Protein AF-A0A830CZA4-F1 (afdb_monomer_lite)

Secondary structure (DSSP, 8-state):
--TT--------SSSTT----SSPPTTT-----THHHHHHHHHHHHHTTGGG-SSTTSHHHHTTT--S-EEEEEETT-HHHIIIIIIHHHHHHTTTTTTT--HHHHHHHHHHHHHHHHHHHHHHHHTSPP-TTEEEEEE----S--TT-TTTTSPPSSS-S--TTS---------

Organism: NCBI:txid374723

InterPro domains:
  IPR004963 Pectinacetylesterase/NOTUM [PF03283] (1-55)
  IPR004963 Pectinacetylesterase/NOTUM [PTHR21562] (1-57)

Structure (mmCIF, N/CA/C/O backbone):
data_AF-A0A830CZA4-F1
#
_entry.id   AF-A0A830CZA4-F1
#
loop_
_atom_site.group_PDB
_atom_site.id
_atom_site.type_symbol
_atom_site.label_atom_id
_atom_site.label_alt_id
_atom_site.label_comp_id
_atom_site.label_asym_id
_atom_site.label_entity_id
_atom_site.label_seq_id
_atom_site.pdbx_PDB_ins_code
_atom_site.Cartn_x
_atom_site.Cartn_y
_atom_site.Cartn_z
_atom_site.occupancy
_atom_site.B_iso_or_equiv
_atom_site.auth_seq_id
_atom_site.auth_comp_id
_atom_site.auth_asym_id
_atom_site.auth_atom_id
_atom_site.pdbx_PDB_model_num
ATOM 1 N N . ASP A 1 1 ? 2.773 -7.489 20.236 1.00 49.81 1 ASP A N 1
ATOM 2 C CA . ASP A 1 1 ? 3.387 -8.732 20.724 1.00 49.81 1 ASP A CA 1
ATOM 3 C C . ASP A 1 1 ? 2.831 -9.881 19.888 1.00 49.81 1 ASP A C 1
ATOM 5 O O . ASP A 1 1 ? 1.669 -10.219 20.043 1.00 49.81 1 ASP A O 1
ATOM 9 N N . LEU A 1 2 ? 3.585 -10.360 18.889 1.00 61.25 2 LEU A N 1
ATOM 10 C CA . LEU A 1 2 ? 3.130 -11.344 17.878 1.00 61.25 2 LEU A CA 1
ATOM 11 C C . LEU A 1 2 ? 4.055 -12.580 17.820 1.00 61.25 2 LEU A C 1
ATOM 13 O O . LEU A 1 2 ? 4.083 -13.329 16.852 1.00 61.25 2 LEU A O 1
ATOM 17 N N . TYR A 1 3 ? 4.893 -12.762 18.842 1.00 54.03 3 TYR A N 1
ATOM 18 C CA . TYR A 1 3 ? 6.057 -13.655 18.808 1.00 54.03 3 TYR A CA 1
ATOM 19 C C . TYR A 1 3 ? 5.715 -15.150 18.696 1.00 54.03 3 TYR A C 1
ATOM 21 O O . TYR A 1 3 ? 6.547 -15.908 18.191 1.00 54.03 3 TYR A O 1
ATOM 29 N N . ASN A 1 4 ? 4.508 -15.549 19.114 1.00 55.72 4 ASN A N 1
ATOM 30 C CA . ASN A 1 4 ? 4.062 -16.946 19.187 1.00 55.72 4 ASN A CA 1
ATOM 31 C C . ASN A 1 4 ? 3.231 -17.431 17.992 1.00 55.72 4 ASN A C 1
ATOM 33 O O . ASN A 1 4 ? 2.924 -18.618 17.927 1.00 55.72 4 ASN A O 1
ATOM 37 N N . TRP A 1 5 ? 2.867 -16.563 17.049 1.00 53.50 5 TRP A N 1
ATOM 38 C CA . TRP A 1 5 ? 2.098 -16.961 15.871 1.00 53.50 5 TRP A CA 1
ATOM 39 C C . TRP A 1 5 ? 2.842 -16.570 14.599 1.00 53.50 5 TRP A C 1
ATOM 41 O O . TRP A 1 5 ? 3.293 -15.439 14.442 1.00 53.50 5 TRP A O 1
ATOM 51 N N . ARG A 1 6 ? 3.029 -17.535 13.694 1.00 62.81 6 ARG A N 1
ATOM 52 C CA . ARG A 1 6 ? 3.653 -17.315 12.386 1.00 62.81 6 ARG A CA 1
ATOM 53 C C . ARG A 1 6 ? 2.975 -18.208 11.365 1.00 62.81 6 ARG A C 1
ATOM 55 O O . ARG A 1 6 ? 3.116 -19.425 11.420 1.00 62.81 6 ARG A O 1
ATOM 62 N N . VAL A 1 7 ? 2.263 -17.587 10.439 1.00 60.25 7 VAL A N 1
ATOM 63 C CA . VAL A 1 7 ? 1.725 -18.238 9.247 1.00 60.25 7 VAL A CA 1
ATOM 64 C C . VAL A 1 7 ? 2.271 -17.462 8.059 1.00 60.25 7 VAL A C 1
ATOM 66 O O . VAL A 1 7 ? 2.206 -16.235 8.045 1.00 60.25 7 VAL A O 1
ATOM 69 N N . PHE A 1 8 ? 2.851 -18.171 7.094 1.00 66.94 8 PHE A N 1
ATOM 70 C CA . PHE A 1 8 ? 3.344 -17.584 5.854 1.00 66.94 8 PHE A CA 1
ATOM 71 C C . PHE A 1 8 ? 2.547 -18.180 4.705 1.00 66.94 8 PHE A C 1
ATOM 73 O O . PHE A 1 8 ? 2.599 -19.388 4.478 1.00 66.94 8 PHE A O 1
ATOM 80 N N . VAL A 1 9 ? 1.816 -17.329 3.994 1.00 68.00 9 VAL A N 1
ATOM 81 C CA . VAL A 1 9 ? 1.195 -17.686 2.721 1.00 68.00 9 VAL A CA 1
ATOM 82 C C . VAL A 1 9 ? 2.139 -17.200 1.633 1.00 68.00 9 VAL A C 1
ATOM 84 O O . VAL A 1 9 ? 2.450 -16.012 1.559 1.00 68.00 9 VAL A O 1
ATOM 87 N N . LEU A 1 10 ? 2.666 -18.132 0.844 1.00 70.69 10 LEU A N 1
ATOM 88 C CA . LEU A 1 10 ? 3.542 -17.797 -0.269 1.00 70.69 10 LEU A CA 1
ATOM 89 C C . LEU A 1 10 ? 2.699 -17.245 -1.420 1.00 70.69 10 LEU A C 1
ATOM 91 O O . LEU A 1 10 ? 1.677 -17.823 -1.786 1.00 70.69 10 LEU A O 1
ATOM 95 N N . TYR A 1 11 ? 3.145 -16.131 -1.988 1.00 74.12 11 TYR A N 1
ATOM 96 C CA . TYR A 1 11 ? 2.580 -15.574 -3.209 1.00 74.12 11 TYR A CA 1
ATOM 97 C C . TYR A 1 11 ? 3.142 -16.342 -4.412 1.00 74.12 11 TYR A C 1
ATOM 99 O O . TYR A 1 11 ? 4.352 -16.318 -4.649 1.00 74.12 11 TYR A O 1
ATOM 107 N N . CYS A 1 12 ? 2.280 -17.066 -5.130 1.00 70.31 12 CYS A N 1
ATOM 108 C CA . CYS A 1 12 ? 2.695 -18.027 -6.161 1.00 70.31 12 CYS A CA 1
ATOM 109 C C . CYS A 1 12 ? 1.885 -17.955 -7.462 1.00 70.31 12 CYS A C 1
ATOM 111 O O . CYS A 1 12 ? 2.150 -18.743 -8.362 1.00 70.31 12 CYS A O 1
ATOM 113 N N . ASP A 1 13 ? 0.917 -17.049 -7.581 1.00 74.62 13 ASP A N 1
ATOM 114 C CA . ASP A 1 13 ? 0.039 -16.987 -8.751 1.00 74.62 13 ASP A CA 1
ATOM 115 C C . ASP A 1 13 ? 0.499 -15.977 -9.806 1.00 74.62 13 ASP A C 1
ATOM 117 O O . ASP A 1 13 ? -0.052 -15.975 -10.891 1.00 74.62 13 ASP A O 1
ATOM 121 N N . GLY A 1 14 ? 1.475 -15.104 -9.517 1.00 74.56 14 GLY A N 1
ATOM 122 C CA . GLY A 1 14 ? 2.034 -14.164 -10.502 1.00 74.56 14 GLY A CA 1
ATOM 123 C C . GLY A 1 14 ? 1.049 -13.115 -11.046 1.00 74.56 14 GLY A C 1
ATOM 124 O O . GLY A 1 14 ? 1.412 -12.362 -11.947 1.00 74.56 14 GLY A O 1
ATOM 125 N N . SER A 1 15 ? -0.167 -13.051 -10.500 1.00 77.19 15 SER A N 1
ATOM 126 C CA . SER A 1 15 ? -1.278 -12.203 -10.945 1.00 77.19 15 SER A CA 1
ATOM 127 C C . SER A 1 15 ? -1.916 -11.408 -9.802 1.00 77.19 15 SER A C 1
ATOM 129 O O . SER A 1 15 ? -3.078 -11.029 -9.871 1.00 77.19 15 SER A O 1
ATOM 131 N N . SER A 1 16 ? -1.169 -11.154 -8.732 1.00 74.56 16 SER A N 1
ATOM 132 C CA . SER A 1 16 ? -1.599 -10.427 -7.531 1.00 74.56 16 SER A CA 1
ATOM 133 C C . SER A 1 16 ? -2.854 -11.014 -6.879 1.00 74.56 16 SER A C 1
ATOM 135 O O . SER A 1 16 ? -3.666 -10.277 -6.333 1.00 74.56 16 SER A O 1
ATOM 137 N N . PHE A 1 17 ? -2.993 -12.338 -6.930 1.00 74.50 17 PHE A N 1
ATOM 138 C CA . PHE A 1 17 ? -4.166 -13.116 -6.548 1.00 74.50 17 PHE A CA 1
ATOM 139 C C . PHE A 1 17 ? -5.388 -12.974 -7.468 1.00 74.50 17 PHE A C 1
ATOM 141 O O . PHE A 1 17 ? -6.465 -13.372 -7.064 1.00 74.50 17 PHE A O 1
ATOM 148 N N . TRP A 1 18 ? -5.266 -12.475 -8.701 1.00 75.25 18 TRP A N 1
ATOM 149 C CA . TRP A 1 18 ? -6.426 -12.256 -9.589 1.00 75.25 18 TRP A CA 1
ATOM 150 C C . TRP A 1 18 ? -6.585 -13.262 -10.730 1.00 75.25 18 TRP A C 1
ATOM 152 O O . TRP A 1 18 ? -7.638 -13.311 -11.358 1.00 75.25 18 TRP A O 1
ATOM 162 N N . GLY A 1 19 ? -5.559 -14.047 -11.049 1.00 80.25 19 GLY A N 1
ATOM 163 C CA . GLY A 1 19 ? -5.627 -15.008 -12.147 1.00 80.25 19 GLY A CA 1
ATOM 164 C C . GLY A 1 19 ? -6.492 -16.215 -11.796 1.00 80.25 19 GLY A C 1
ATOM 165 O O . GLY A 1 19 ? -6.285 -16.807 -10.734 1.00 80.25 19 GLY A O 1
ATOM 166 N N . ASP A 1 20 ? -7.401 -16.589 -12.706 1.00 86.56 20 ASP A N 1
ATOM 167 C CA . ASP A 1 20 ? -8.133 -17.867 -12.701 1.00 86.56 20 ASP A CA 1
ATOM 168 C C . ASP A 1 20 ? -7.993 -18.593 -14.044 1.00 86.56 20 ASP A C 1
ATOM 170 O O . ASP A 1 20 ? -8.873 -18.562 -14.904 1.00 86.56 20 ASP A O 1
ATOM 174 N N . VAL A 1 21 ? -6.842 -19.213 -14.263 1.00 86.25 21 VAL A N 1
ATOM 175 C CA . VAL A 1 21 ? -6.561 -19.961 -15.487 1.00 86.25 21 VAL A CA 1
ATOM 176 C C . VAL A 1 21 ? -6.276 -21.409 -15.120 1.00 86.25 21 VAL A C 1
ATOM 178 O O . VAL A 1 21 ? -5.358 -21.714 -14.347 1.00 86.25 21 VAL A O 1
ATOM 181 N N . GLU A 1 22 ? -7.083 -22.325 -15.660 1.00 88.56 22 GLU A N 1
ATOM 182 C CA . GLU A 1 22 ? -6.844 -23.751 -15.452 1.00 88.56 22 GLU A CA 1
ATOM 183 C C . GLU A 1 22 ? -5.665 -24.253 -16.279 1.00 88.56 22 GLU A C 1
ATOM 185 O O . GLU A 1 22 ? -4.875 -25.069 -15.802 1.00 88.56 22 GLU A O 1
ATOM 190 N N . GLU A 1 23 ? -5.483 -23.751 -17.492 1.00 90.19 23 GLU A N 1
ATOM 191 C CA . GLU A 1 23 ? -4.318 -24.075 -18.297 1.00 90.19 23 GLU A CA 1
ATOM 192 C C . GLU A 1 23 ? -3.026 -23.515 -17.683 1.00 90.19 23 GLU A C 1
ATOM 194 O O . GLU A 1 23 ? -2.989 -22.447 -17.072 1.00 90.19 23 GLU A O 1
ATOM 199 N N . VAL A 1 24 ? -1.933 -24.258 -17.853 1.00 89.69 24 VAL A N 1
ATOM 200 C CA . VAL A 1 24 ? -0.593 -23.774 -17.508 1.00 89.69 24 VAL A CA 1
ATOM 201 C C . VAL A 1 24 ? -0.111 -22.887 -18.644 1.00 89.69 24 VAL A C 1
ATOM 203 O O . VAL A 1 24 ? -0.216 -23.287 -19.805 1.00 89.69 24 VAL A O 1
ATOM 206 N N . ASP A 1 25 ? 0.434 -21.712 -18.326 1.00 85.81 25 ASP A N 1
ATOM 207 C CA . ASP A 1 25 ? 1.031 -20.850 -19.344 1.00 85.81 25 ASP A CA 1
ATOM 208 C C . ASP A 1 25 ? 2.176 -21.612 -20.037 1.00 85.81 25 ASP A C 1
ATOM 210 O O . ASP A 1 25 ? 3.168 -21.954 -19.389 1.00 85.81 25 ASP A O 1
ATOM 214 N N . PRO A 1 26 ? 2.077 -21.894 -21.346 1.00 91.69 26 PRO A N 1
ATOM 215 C CA . PRO A 1 26 ? 3.057 -22.716 -22.046 1.00 91.69 26 PRO A CA 1
ATOM 216 C C . PRO A 1 26 ? 4.411 -22.014 -22.240 1.00 91.69 26 PRO A C 1
ATOM 218 O O . PRO A 1 26 ? 5.391 -22.682 -22.568 1.00 91.69 26 PRO A O 1
ATOM 221 N N . GLN A 1 27 ? 4.487 -20.689 -22.072 1.00 90.12 27 GLN A N 1
ATOM 222 C CA . GLN A 1 27 ? 5.722 -19.910 -22.197 1.00 90.12 27 GLN A CA 1
ATOM 223 C C . GLN A 1 27 ? 6.478 -19.825 -20.873 1.00 90.12 27 GLN A C 1
ATOM 225 O O . GLN A 1 27 ? 7.699 -19.970 -20.847 1.00 90.12 27 GLN A O 1
ATOM 230 N N . THR A 1 28 ? 5.760 -19.571 -19.779 1.00 86.12 28 THR A N 1
ATOM 231 C CA . THR A 1 28 ? 6.363 -19.352 -18.455 1.00 86.12 28 THR A CA 1
ATOM 232 C C . THR A 1 28 ? 6.303 -20.587 -17.556 1.00 86.12 28 THR A C 1
ATOM 234 O O . THR A 1 28 ? 7.032 -20.661 -16.567 1.00 86.12 28 THR A O 1
ATOM 237 N N . ASN A 1 29 ? 5.474 -21.574 -17.912 1.00 86.88 29 ASN A N 1
ATOM 238 C CA . ASN A 1 29 ? 5.128 -22.743 -17.105 1.00 86.88 29 ASN A CA 1
ATOM 239 C C . ASN A 1 29 ? 4.557 -22.371 -15.720 1.00 86.88 29 ASN A C 1
ATOM 241 O O . ASN A 1 29 ? 4.768 -23.087 -14.739 1.00 86.88 29 ASN A O 1
ATOM 245 N N . LEU A 1 30 ? 3.873 -21.223 -15.630 1.00 84.12 30 LEU A N 1
ATOM 246 C CA . LEU A 1 30 ? 3.265 -20.713 -14.402 1.00 84.12 30 LEU A CA 1
ATOM 247 C C . LEU A 1 30 ? 1.768 -21.029 -14.329 1.00 84.12 30 LEU A C 1
ATOM 249 O O . LEU A 1 30 ? 1.070 -21.125 -15.341 1.00 84.12 30 LEU A O 1
ATOM 253 N N . HIS A 1 31 ? 1.286 -21.167 -13.092 1.00 86.50 31 HIS A N 1
ATOM 254 C CA . HIS A 1 31 ? -0.128 -21.316 -12.770 1.00 86.50 31 HIS A CA 1
ATOM 255 C C . HIS A 1 31 ? -0.672 -19.993 -12.229 1.00 86.50 31 HIS A C 1
ATOM 257 O O . HIS A 1 31 ? -0.243 -19.534 -11.172 1.00 86.50 31 HIS A O 1
ATOM 263 N N . TYR A 1 32 ? -1.666 -19.430 -12.907 1.00 85.94 32 TYR A N 1
ATOM 264 C CA . TYR A 1 32 ? -2.333 -18.193 -12.506 1.00 85.94 32 TYR A CA 1
ATOM 265 C C . TYR A 1 32 ? -3.697 -18.539 -11.908 1.00 85.94 32 TYR A C 1
ATOM 267 O O . TYR A 1 32 ? -4.703 -18.489 -12.604 1.00 85.94 32 TYR A O 1
ATOM 275 N N . ARG A 1 33 ? -3.722 -18.996 -10.649 1.00 86.44 33 ARG A N 1
ATOM 276 C CA . ARG A 1 33 ? -4.944 -19.490 -9.963 1.00 86.44 33 ARG A CA 1
ATOM 277 C C . ARG A 1 33 ? -5.191 -18.832 -8.608 1.00 86.44 33 ARG A C 1
ATOM 279 O O . ARG A 1 33 ? -5.857 -19.396 -7.739 1.00 86.44 33 ARG A O 1
ATOM 286 N N . GLY A 1 34 ? -4.573 -17.675 -8.392 1.00 82.25 34 GLY A N 1
ATOM 287 C CA . GLY A 1 34 ? -4.669 -16.940 -7.138 1.00 82.25 34 GLY A CA 1
ATOM 288 C C . GLY A 1 34 ? -6.072 -16.402 -6.865 1.00 82.25 34 GLY A C 1
ATOM 289 O O . GLY A 1 34 ? -6.407 -16.228 -5.693 1.00 82.25 34 GLY A O 1
ATOM 290 N N . SER A 1 35 ? -6.899 -16.236 -7.910 1.00 82.00 35 SER A N 1
ATOM 291 C CA . SER A 1 35 ? -8.278 -15.743 -7.803 1.00 82.00 35 SER A CA 1
ATOM 292 C C . SER A 1 35 ? -9.097 -16.537 -6.805 1.00 82.00 35 SER A C 1
ATOM 294 O O . SER A 1 35 ? -9.856 -15.961 -6.063 1.00 82.00 35 SER A O 1
ATOM 296 N N . ARG A 1 36 ? -8.893 -17.848 -6.684 1.00 83.69 36 ARG A N 1
ATOM 297 C CA . ARG A 1 36 ? -9.690 -18.699 -5.786 1.00 83.69 36 ARG A CA 1
ATOM 298 C C . ARG A 1 36 ? -9.461 -18.358 -4.320 1.00 83.69 36 ARG A C 1
ATOM 300 O O . ARG A 1 36 ? -10.354 -18.504 -3.492 1.00 83.69 36 ARG A O 1
ATOM 307 N N . VAL A 1 37 ? -8.241 -17.927 -3.998 1.00 75.00 37 VAL A N 1
ATOM 308 C CA . VAL A 1 37 ? -7.897 -17.408 -2.672 1.00 75.00 37 VAL A CA 1
ATOM 309 C C . VAL A 1 37 ? -8.481 -16.008 -2.510 1.00 75.00 37 VAL A C 1
ATOM 311 O O . VAL A 1 37 ? -9.019 -15.695 -1.453 1.00 75.00 37 VAL A O 1
ATOM 314 N N . PHE A 1 38 ? -8.411 -15.187 -3.555 1.00 74.25 38 PHE A N 1
ATOM 315 C CA . PHE A 1 38 ? -8.977 -13.845 -3.562 1.00 74.25 38 PHE A CA 1
ATOM 316 C C . PHE A 1 38 ? -1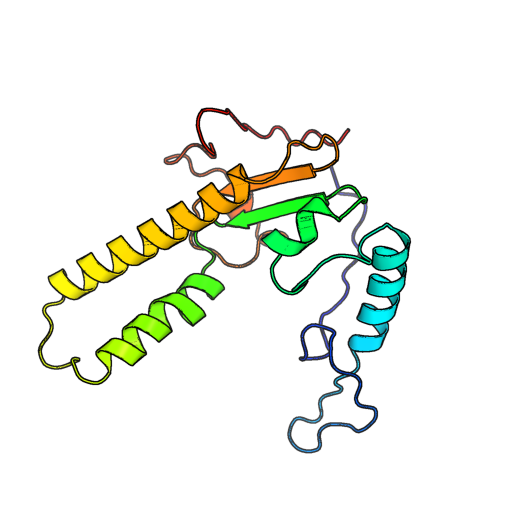0.504 -13.835 -3.443 1.00 74.25 38 PHE A C 1
ATOM 318 O O . PHE A 1 38 ? -11.013 -13.095 -2.619 1.00 74.25 38 PHE A O 1
ATOM 325 N N . ASP A 1 39 ? -11.227 -14.688 -4.161 1.00 76.62 39 ASP A N 1
ATOM 326 C CA . ASP A 1 39 ? -12.680 -14.844 -4.126 1.00 76.62 39 ASP A CA 1
ATOM 327 C C . ASP A 1 39 ? -13.133 -15.248 -2.726 1.00 76.62 39 ASP A C 1
ATOM 329 O O . ASP A 1 39 ? -14.030 -14.629 -2.169 1.00 76.62 39 ASP A O 1
ATOM 333 N N . ALA A 1 40 ? -12.440 -16.201 -2.092 1.00 78.56 40 ALA A N 1
ATOM 334 C CA . ALA A 1 40 ? -12.722 -16.570 -0.707 1.00 78.56 40 ALA A CA 1
ATOM 335 C C . ALA A 1 40 ? -12.525 -15.391 0.269 1.00 78.56 40 ALA A C 1
ATOM 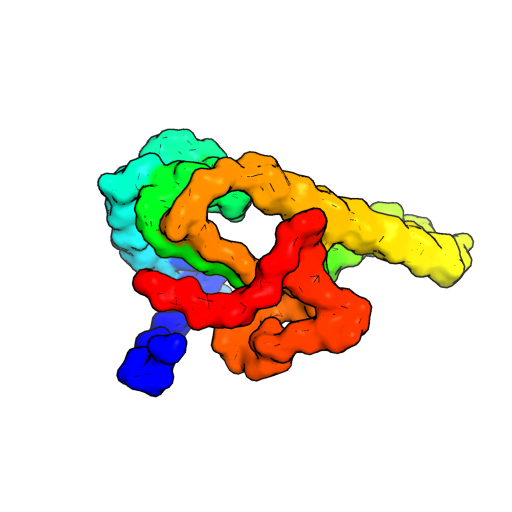337 O O . ALA A 1 40 ? -13.298 -15.233 1.214 1.00 78.56 40 ALA A O 1
ATOM 338 N N . ILE A 1 41 ? -11.508 -14.551 0.041 1.00 72.69 41 ILE A N 1
ATOM 339 C CA . ILE A 1 41 ? -11.270 -13.331 0.826 1.00 72.69 41 ILE A CA 1
ATOM 340 C C . ILE A 1 41 ? -12.341 -12.274 0.518 1.00 72.69 41 ILE A C 1
ATOM 342 O O . ILE A 1 41 ? -12.867 -11.647 1.435 1.00 72.69 41 ILE A O 1
ATOM 346 N N . MET A 1 42 ? -12.692 -12.073 -0.750 1.00 71.31 42 MET A N 1
ATOM 347 C CA . MET A 1 42 ? -13.665 -11.076 -1.186 1.00 71.31 42 MET A CA 1
ATOM 348 C C . MET A 1 42 ? -15.076 -11.424 -0.739 1.00 71.31 42 MET A C 1
ATOM 350 O O . MET A 1 42 ? -15.779 -10.529 -0.289 1.00 71.31 42 MET A O 1
ATOM 354 N N . ASP A 1 43 ? -15.473 -12.692 -0.772 1.00 80.56 43 ASP A N 1
ATOM 355 C CA . ASP A 1 43 ? -16.743 -13.156 -0.212 1.00 80.56 43 ASP A CA 1
ATOM 356 C C . ASP A 1 43 ? -16.853 -12.780 1.273 1.00 80.56 43 ASP A C 1
ATOM 358 O O . ASP A 1 43 ? -17.887 -12.278 1.724 1.00 80.56 43 ASP A O 1
ATOM 362 N N . GLU A 1 44 ? -15.767 -12.943 2.036 1.00 77.38 44 GLU A N 1
ATOM 363 C CA . GLU A 1 44 ? -15.718 -12.521 3.435 1.00 77.38 44 GLU A CA 1
ATOM 364 C C . GLU A 1 44 ? -15.793 -10.990 3.580 1.00 77.38 44 GLU A C 1
ATOM 366 O O . GLU A 1 44 ? -16.537 -10.482 4.422 1.00 77.38 44 GLU A O 1
ATOM 371 N N . LEU A 1 45 ? -15.058 -10.240 2.759 1.00 64.69 45 LEU A N 1
ATOM 372 C CA . LEU A 1 45 ? -15.024 -8.776 2.799 1.00 64.69 45 LEU A CA 1
ATOM 373 C C . LEU A 1 45 ? -16.360 -8.136 2.380 1.00 64.69 45 LEU A C 1
ATOM 375 O O . LEU A 1 45 ? -16.835 -7.203 3.033 1.00 64.69 45 LEU A O 1
ATOM 379 N N . LEU A 1 46 ? -17.011 -8.667 1.344 1.00 71.19 46 LEU A N 1
ATOM 380 C CA . LEU A 1 46 ? -18.339 -8.254 0.889 1.00 71.19 46 LEU A CA 1
ATOM 381 C C . LEU A 1 46 ? -19.392 -8.536 1.967 1.00 71.19 46 LEU A C 1
ATOM 383 O O . LEU A 1 46 ? -20.204 -7.661 2.275 1.00 71.19 46 LEU A O 1
ATOM 387 N N . ALA A 1 47 ? -19.337 -9.709 2.610 1.00 75.75 47 ALA A N 1
ATOM 388 C CA . ALA A 1 47 ? -20.207 -10.044 3.739 1.00 75.75 47 ALA A CA 1
ATOM 389 C C . ALA A 1 47 ? -19.982 -9.134 4.961 1.00 75.75 47 ALA A C 1
ATOM 391 O O . ALA A 1 47 ? -20.891 -8.940 5.770 1.00 75.75 47 ALA A O 1
ATOM 392 N N . LYS A 1 48 ? -18.786 -8.548 5.085 1.00 69.94 48 LYS A N 1
ATOM 393 C CA . LYS A 1 48 ? -18.416 -7.566 6.112 1.00 69.94 48 LYS A CA 1
ATOM 394 C C . LYS A 1 48 ? -18.549 -6.116 5.632 1.00 69.94 48 LYS A C 1
ATOM 396 O O . LYS A 1 48 ? -17.918 -5.233 6.199 1.00 69.94 48 LYS A O 1
ATOM 401 N N . GLY A 1 49 ? -19.382 -5.853 4.624 1.00 65.81 49 GLY A N 1
ATOM 402 C CA . GLY A 1 49 ? -19.851 -4.503 4.300 1.00 65.81 49 GLY A CA 1
ATOM 403 C C . GLY A 1 49 ? -19.136 -3.783 3.158 1.00 65.81 49 GLY A C 1
ATOM 404 O O . GLY A 1 49 ? -19.480 -2.637 2.891 1.00 65.81 49 GLY A O 1
ATOM 405 N N . MET A 1 50 ? -18.215 -4.434 2.442 1.00 65.62 50 MET A N 1
ATOM 406 C CA . MET A 1 50 ? -17.502 -3.823 1.307 1.00 65.62 50 MET A CA 1
ATOM 407 C C . MET A 1 50 ? -18.267 -3.869 -0.030 1.00 65.62 50 MET A C 1
ATOM 409 O O . MET A 1 50 ? -17.679 -3.671 -1.090 1.00 65.62 50 MET A O 1
ATOM 413 N N . SER A 1 51 ? -19.575 -4.139 -0.022 1.00 71.38 51 SER A N 1
ATOM 414 C CA . SER A 1 51 ? -20.370 -4.324 -1.247 1.00 71.38 51 SER A CA 1
ATOM 415 C C . SER A 1 51 ? -20.626 -3.053 -2.066 1.00 71.38 51 SER A C 1
ATOM 417 O O . SER A 1 51 ? -21.063 -3.170 -3.207 1.00 71.38 51 SER A O 1
ATOM 419 N N . ASN A 1 52 ? -20.344 -1.866 -1.517 1.00 65.62 52 ASN A N 1
ATOM 420 C CA . ASN A 1 52 ? -20.570 -0.570 -2.174 1.00 65.62 52 ASN A CA 1
ATOM 421 C C . ASN A 1 52 ? -19.273 0.182 -2.535 1.00 65.62 52 ASN A C 1
ATOM 423 O O . ASN A 1 52 ? -19.346 1.348 -2.913 1.00 65.62 52 ASN A O 1
ATOM 427 N N . ALA A 1 53 ? -18.100 -0.442 -2.389 1.00 60.00 53 ALA A N 1
ATOM 428 C CA . ALA A 1 53 ? -16.827 0.217 -2.671 1.00 60.00 53 ALA A CA 1
ATOM 429 C C . ALA A 1 53 ? -16.590 0.339 -4.192 1.00 60.00 53 ALA A C 1
ATOM 431 O O . ALA A 1 53 ? -16.577 -0.662 -4.910 1.00 60.00 53 ALA A O 1
ATOM 432 N N . ASP A 1 54 ? -16.359 1.560 -4.682 1.00 56.03 54 ASP A N 1
ATOM 433 C CA . ASP A 1 54 ? -16.000 1.838 -6.078 1.00 56.03 54 ASP A CA 1
ATOM 434 C C . ASP A 1 54 ? -14.467 1.886 -6.242 1.00 56.03 54 ASP A C 1
ATOM 436 O O . ASP A 1 54 ? -13.764 2.502 -5.447 1.00 56.03 54 ASP A O 1
ATOM 440 N N . ASN A 1 55 ? -13.909 1.277 -7.298 1.00 61.94 55 ASN A N 1
ATOM 441 C CA . ASN A 1 55 ? -12.456 1.241 -7.562 1.00 61.94 55 ASN A CA 1
ATOM 442 C C . ASN A 1 55 ? -11.604 0.705 -6.384 1.00 61.94 55 ASN A C 1
ATOM 444 O O . ASN A 1 55 ? -10.620 1.332 -5.973 1.00 61.94 55 ASN A O 1
ATOM 448 N N . CYS A 1 56 ? -11.926 -0.504 -5.909 1.00 64.81 56 CYS A N 1
ATOM 449 C CA . CYS A 1 56 ? -11.270 -1.217 -4.797 1.00 64.81 56 CYS A CA 1
ATOM 450 C C . CYS A 1 56 ? -9.765 -1.502 -4.964 1.00 64.81 56 CYS A C 1
ATOM 452 O O . CYS A 1 56 ? -9.142 -2.049 -4.059 1.00 64.81 56 CYS A O 1
ATOM 454 N N . LEU A 1 57 ? -9.166 -1.177 -6.112 1.00 67.00 57 LEU A N 1
ATOM 455 C CA . LEU A 1 57 ? -7.723 -1.328 -6.318 1.00 67.00 57 LEU A CA 1
ATOM 456 C C . LEU A 1 57 ? -6.915 -0.227 -5.625 1.00 67.00 57 LEU A C 1
ATOM 458 O O . LEU A 1 57 ? -5.724 -0.414 -5.379 1.00 67.00 57 LEU A O 1
ATOM 462 N N . PHE A 1 58 ? -7.550 0.899 -5.292 1.00 76.94 58 PHE A N 1
ATOM 463 C CA . PHE A 1 58 ? -6.903 1.973 -4.553 1.00 76.94 58 PHE A CA 1
ATOM 464 C C . PHE A 1 58 ? -7.408 2.002 -3.105 1.00 76.94 58 PHE A C 1
ATOM 466 O O . PHE A 1 58 ? -8.606 2.199 -2.879 1.00 76.94 58 PHE A O 1
ATOM 473 N N . PRO A 1 59 ? -6.518 1.830 -2.108 1.00 78.75 59 PRO A N 1
ATOM 474 C CA . PRO A 1 59 ? -6.912 1.761 -0.704 1.00 78.75 59 PRO A CA 1
ATOM 475 C C . PRO A 1 59 ? -7.738 2.955 -0.217 1.00 78.75 59 PRO A C 1
ATOM 477 O O . PRO A 1 59 ? -8.628 2.776 0.608 1.00 78.75 59 PRO A O 1
ATOM 480 N N . ASN A 1 60 ? -7.499 4.159 -0.742 1.00 79.31 60 ASN A N 1
ATOM 481 C CA . ASN A 1 60 ? -8.242 5.361 -0.358 1.00 79.31 60 ASN A CA 1
ATOM 482 C C . ASN A 1 60 ? -9.742 5.287 -0.700 1.00 79.31 60 ASN A C 1
ATOM 484 O O . ASN A 1 60 ? -10.530 5.945 -0.032 1.00 79.31 60 ASN A O 1
ATOM 488 N N . ASN A 1 61 ? -10.142 4.474 -1.684 1.00 80.75 61 ASN A N 1
ATOM 489 C CA . ASN A 1 61 ? -11.550 4.323 -2.057 1.00 80.75 61 ASN A CA 1
ATOM 490 C C . ASN A 1 61 ? -12.280 3.249 -1.240 1.00 80.75 61 ASN A C 1
ATOM 492 O O . ASN A 1 61 ? -13.498 3.281 -1.163 1.00 80.75 61 ASN A O 1
ATOM 496 N N . LEU A 1 62 ? -11.553 2.294 -0.648 1.00 79.50 62 LEU A N 1
ATOM 497 C CA . LEU A 1 62 ? -12.154 1.151 0.053 1.00 79.50 62 LEU A CA 1
ATOM 498 C C . LEU A 1 62 ? -12.037 1.250 1.574 1.00 79.50 62 LEU A C 1
ATOM 500 O O . LEU A 1 62 ? -12.830 0.664 2.303 1.00 79.50 62 LEU A O 1
ATOM 504 N N . VAL A 1 63 ? -11.023 1.952 2.085 1.00 82.44 63 VAL A N 1
ATOM 505 C CA . VAL A 1 63 ? -10.641 1.874 3.502 1.00 82.44 63 VAL A CA 1
ATOM 506 C C . VAL A 1 63 ? -11.720 2.380 4.460 1.00 82.44 63 VAL A C 1
ATOM 508 O O . VAL A 1 63 ? -11.757 1.954 5.618 1.00 82.44 63 VAL A O 1
ATOM 511 N N . ASN A 1 64 ? -12.607 3.260 3.991 1.00 82.19 64 ASN A N 1
ATOM 512 C CA . ASN A 1 64 ? -13.750 3.740 4.764 1.00 82.19 64 ASN A CA 1
ATOM 513 C C . ASN A 1 64 ? -14.863 2.694 4.904 1.00 82.19 64 ASN A C 1
ATOM 515 O O . ASN A 1 64 ? -15.523 2.673 5.940 1.00 82.19 64 ASN A O 1
ATOM 519 N N . ASP A 1 65 ? -14.987 1.778 3.944 1.00 81.50 65 ASP A N 1
ATOM 520 C CA . ASP A 1 65 ? -16.024 0.740 3.919 1.00 81.50 65 ASP A CA 1
ATOM 521 C C . ASP A 1 65 ? -15.587 -0.568 4.600 1.00 81.50 65 ASP A C 1
ATOM 523 O O . ASP A 1 65 ? -16.403 -1.455 4.862 1.00 81.50 65 ASP A O 1
ATOM 527 N N . VAL A 1 66 ? -14.297 -0.705 4.927 1.00 79.94 66 VAL A N 1
ATOM 528 C CA . VAL A 1 66 ? -13.766 -1.866 5.652 1.00 79.94 66 VAL A CA 1
ATOM 529 C C . VAL A 1 66 ? -14.270 -1.856 7.097 1.00 79.94 66 VAL A C 1
ATOM 531 O O . VAL A 1 66 ? -13.842 -1.039 7.914 1.00 79.94 66 VAL A O 1
ATOM 534 N N . GLN A 1 67 ? -15.135 -2.812 7.445 1.00 79.38 67 GLN A N 1
ATOM 535 C CA . GLN A 1 67 ? -15.649 -2.953 8.816 1.00 79.38 67 GLN A CA 1
ATOM 536 C C . GLN A 1 67 ? -14.711 -3.731 9.746 1.00 79.38 67 GLN A C 1
ATOM 538 O O . GLN A 1 67 ? -14.798 -3.608 10.969 1.00 79.38 67 GLN A O 1
ATOM 543 N N . THR A 1 68 ? -13.820 -4.562 9.200 1.00 82.12 68 THR A N 1
ATOM 544 C CA . THR A 1 68 ? -12.834 -5.288 10.009 1.00 82.12 68 THR A CA 1
ATOM 545 C C . THR A 1 68 ? -11.769 -4.343 10.550 1.00 82.12 68 THR A C 1
ATOM 547 O O . THR A 1 68 ? -11.324 -3.466 9.809 1.00 82.12 68 THR A O 1
ATOM 550 N N . PRO A 1 69 ? -11.275 -4.547 11.785 1.00 86.44 69 PRO A N 1
ATOM 551 C CA . PRO A 1 69 ? -10.130 -3.795 12.271 1.00 86.44 69 PRO A CA 1
ATOM 552 C C . PRO A 1 69 ? -8.957 -3.859 11.290 1.00 86.44 69 PRO A C 1
ATOM 554 O O . PRO A 1 69 ? -8.523 -4.944 10.901 1.00 86.44 69 PRO A O 1
ATOM 557 N N . LEU A 1 70 ? -8.461 -2.691 10.890 1.00 82.88 70 LEU A N 1
ATOM 558 C CA . LEU A 1 70 ? -7.441 -2.540 9.859 1.00 82.88 70 LEU A CA 1
ATOM 55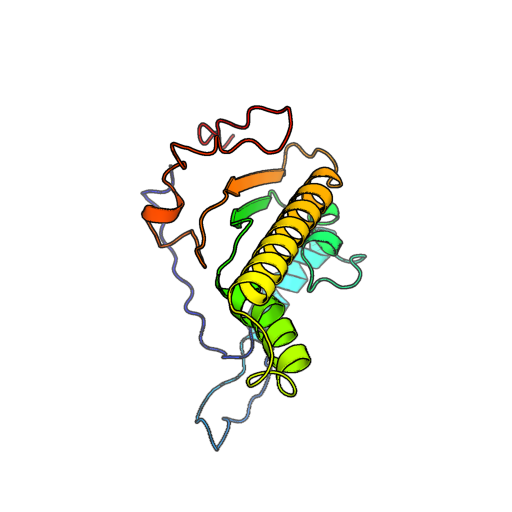9 C C . LEU A 1 70 ? -6.275 -1.719 10.400 1.00 82.88 70 LEU A C 1
ATOM 561 O O . LEU A 1 70 ? -6.464 -0.672 11.018 1.00 82.88 70 LEU A O 1
ATOM 565 N N . TYR A 1 71 ? -5.057 -2.176 10.124 1.00 83.31 71 TYR A N 1
ATOM 566 C CA . TYR A 1 71 ? -3.841 -1.436 10.432 1.00 83.31 71 TYR A CA 1
ATOM 567 C C . TYR A 1 71 ? -3.073 -1.154 9.144 1.00 83.31 71 TYR A C 1
ATOM 569 O O . TYR A 1 71 ? -2.533 -2.070 8.526 1.00 83.31 71 TYR A O 1
ATOM 577 N N . LEU A 1 72 ? -3.022 0.114 8.748 1.00 82.25 72 LEU A N 1
ATOM 578 C CA . LEU A 1 72 ? -2.270 0.559 7.581 1.00 82.25 72 LEU A CA 1
ATOM 579 C C . LEU A 1 72 ? -0.805 0.775 7.971 1.00 82.25 72 LEU A C 1
ATOM 581 O O . LEU A 1 72 ? -0.505 1.538 8.891 1.00 82.25 72 LEU A O 1
ATOM 585 N N . LEU A 1 73 ? 0.106 0.101 7.274 1.00 83.06 73 LEU A N 1
ATOM 586 C CA . LEU A 1 73 ? 1.548 0.193 7.484 1.00 83.06 73 LEU A CA 1
ATOM 587 C C . LEU A 1 73 ? 2.217 0.482 6.149 1.00 83.06 73 LEU A C 1
ATOM 589 O O . LEU A 1 73 ? 2.363 -0.431 5.343 1.00 83.06 73 LEU A O 1
ATOM 593 N N . GLU A 1 74 ? 2.644 1.723 5.940 1.00 83.88 74 GLU A N 1
ATOM 594 C CA . GLU A 1 74 ? 3.270 2.109 4.678 1.00 83.88 74 GLU A CA 1
ATOM 595 C C . GLU A 1 74 ? 4.372 3.152 4.820 1.00 83.88 74 GLU A C 1
ATOM 597 O O . GLU A 1 74 ? 4.451 3.896 5.800 1.00 83.88 74 GLU A O 1
ATOM 602 N N . SER A 1 75 ? 5.219 3.223 3.796 1.00 83.56 75 SER A N 1
ATOM 603 C CA . SER A 1 75 ? 6.149 4.334 3.640 1.00 83.56 75 SER A CA 1
ATOM 604 C C . SER A 1 75 ? 5.556 5.404 2.734 1.00 83.56 75 SER A C 1
ATOM 606 O O . SER A 1 75 ? 5.098 5.107 1.635 1.00 83.56 75 SER A O 1
ATOM 608 N N . SER A 1 76 ? 5.678 6.673 3.129 1.00 83.75 76 SER A N 1
ATOM 609 C CA . SER A 1 76 ? 5.340 7.810 2.262 1.00 83.75 76 SER A CA 1
ATOM 610 C C . SER A 1 76 ? 6.290 7.956 1.064 1.00 83.75 76 SER A C 1
ATOM 612 O O . SER A 1 76 ? 6.086 8.813 0.213 1.00 83.75 76 SER A O 1
ATOM 614 N N . PHE A 1 77 ? 7.363 7.163 1.025 1.00 84.56 77 PHE A N 1
ATOM 615 C CA . PHE A 1 77 ? 8.317 7.079 -0.075 1.00 84.56 77 PHE A CA 1
ATOM 616 C C . PHE A 1 77 ? 8.558 5.616 -0.449 1.00 84.56 77 PHE A C 1
ATOM 618 O O . PHE A 1 77 ? 9.706 5.162 -0.485 1.00 84.56 77 PHE A O 1
ATOM 625 N N . ASP A 1 78 ? 7.483 4.861 -0.682 1.00 86.50 78 ASP A N 1
ATOM 626 C CA . ASP A 1 78 ? 7.597 3.486 -1.156 1.00 86.50 78 ASP A CA 1
ATOM 627 C C . ASP A 1 78 ? 8.454 3.431 -2.430 1.00 86.50 78 ASP A C 1
ATOM 629 O O . ASP A 1 78 ? 8.166 4.072 -3.447 1.00 86.50 78 ASP A O 1
ATOM 633 N N . SER A 1 79 ? 9.562 2.692 -2.365 1.00 86.44 79 SER A N 1
ATOM 634 C CA . SER A 1 79 ? 10.546 2.722 -3.447 1.00 86.44 79 SER A CA 1
ATOM 635 C C . SER A 1 79 ? 10.035 2.046 -4.716 1.00 86.44 79 SER A C 1
ATOM 637 O O . SER A 1 79 ? 10.473 2.406 -5.809 1.00 86.44 79 SER A O 1
ATOM 639 N N . PHE A 1 80 ? 9.088 1.109 -4.615 1.00 87.69 80 PHE A N 1
ATOM 640 C CA . PHE A 1 80 ? 8.449 0.533 -5.789 1.00 87.69 80 PHE A CA 1
ATOM 641 C C . PHE A 1 80 ? 7.555 1.573 -6.468 1.00 87.69 80 PHE A C 1
ATOM 643 O O . PHE A 1 80 ? 7.655 1.741 -7.685 1.00 87.69 80 PHE A O 1
ATOM 650 N N . GLN A 1 81 ? 6.752 2.323 -5.708 1.00 85.81 81 GLN A N 1
ATOM 651 C CA . GLN A 1 81 ? 5.894 3.370 -6.259 1.00 85.81 81 GLN A CA 1
ATOM 652 C C . GLN A 1 81 ? 6.704 4.504 -6.900 1.00 85.81 81 GLN A C 1
ATOM 654 O O . GLN A 1 81 ? 6.449 4.889 -8.044 1.00 85.81 81 GLN A O 1
ATOM 659 N N . VAL A 1 82 ? 7.736 4.995 -6.208 1.00 84.31 82 VAL A N 1
ATOM 660 C CA . VAL A 1 82 ? 8.607 6.061 -6.722 1.00 84.31 82 VAL A CA 1
ATOM 661 C C . VAL A 1 82 ? 9.324 5.619 -8.001 1.00 84.31 82 VAL A C 1
ATOM 663 O O . VAL A 1 82 ? 9.335 6.357 -8.985 1.00 84.31 82 VAL A O 1
ATOM 666 N N . ASN A 1 83 ? 9.891 4.411 -8.039 1.00 82.31 83 ASN A N 1
ATOM 667 C CA . ASN A 1 83 ? 10.629 3.953 -9.217 1.00 82.31 83 ASN A CA 1
ATOM 668 C C . ASN A 1 83 ? 9.715 3.652 -10.412 1.00 82.31 83 ASN A C 1
ATOM 670 O O . ASN A 1 83 ? 10.033 4.046 -11.533 1.00 82.31 83 ASN A O 1
ATOM 674 N N . ASN A 1 84 ? 8.595 2.958 -10.196 1.00 79.81 84 ASN A N 1
ATOM 675 C CA . ASN A 1 84 ? 7.763 2.473 -11.300 1.00 79.81 84 ASN A CA 1
ATOM 676 C C . ASN A 1 84 ? 6.768 3.514 -11.809 1.00 79.81 84 ASN A C 1
ATOM 678 O O . ASN A 1 84 ? 6.447 3.503 -12.991 1.00 79.81 84 ASN A O 1
ATOM 682 N N . PHE A 1 85 ? 6.298 4.428 -10.963 1.00 75.75 85 PHE A N 1
ATOM 683 C CA . PHE A 1 85 ? 5.343 5.445 -11.400 1.00 75.75 85 PHE A CA 1
ATOM 684 C C . PHE A 1 85 ? 6.018 6.802 -11.584 1.00 75.75 85 PHE A C 1
ATOM 686 O O . PHE A 1 85 ? 5.937 7.377 -12.667 1.00 75.75 85 PHE A O 1
ATOM 693 N N . LEU A 1 86 ? 6.737 7.312 -10.580 1.00 73.88 86 LEU A N 1
ATOM 694 C CA . LEU A 1 86 ? 7.279 8.677 -10.643 1.00 73.88 86 LEU A CA 1
ATOM 695 C C . LEU A 1 86 ? 8.485 8.782 -11.586 1.00 73.88 86 LEU A C 1
ATOM 697 O O . LEU A 1 86 ? 8.499 9.619 -12.488 1.00 73.88 86 LEU A O 1
ATOM 701 N N . VAL A 1 87 ? 9.488 7.914 -11.423 1.00 71.19 87 VAL A N 1
ATOM 702 C CA . VAL A 1 87 ? 10.714 7.961 -12.237 1.00 71.19 87 VAL A CA 1
ATOM 703 C C . VAL A 1 87 ? 10.433 7.577 -13.685 1.00 71.19 87 VAL A C 1
ATOM 705 O O . VAL A 1 87 ? 10.917 8.260 -14.584 1.00 71.19 87 VAL A O 1
ATOM 708 N N . LEU A 1 88 ? 9.629 6.542 -13.951 1.00 63.47 88 LEU A N 1
ATOM 709 C CA . LEU A 1 88 ? 9.287 6.180 -15.331 1.00 63.47 88 LEU A CA 1
ATOM 710 C C . LEU A 1 88 ? 8.482 7.277 -16.038 1.00 63.47 88 LEU A C 1
ATOM 712 O O . LEU A 1 88 ? 8.783 7.560 -17.196 1.00 63.47 88 LEU A O 1
ATOM 716 N N . ASN A 1 89 ? 7.552 7.956 -15.360 1.00 63.09 89 ASN A N 1
ATOM 717 C CA . ASN A 1 89 ? 6.853 9.106 -15.943 1.00 63.09 89 ASN A CA 1
ATOM 718 C C . ASN A 1 89 ? 7.812 10.255 -16.276 1.00 63.09 89 ASN A C 1
ATOM 720 O O . ASN A 1 89 ? 7.701 10.855 -17.345 1.00 63.09 89 ASN A O 1
ATOM 724 N N . ILE A 1 90 ? 8.797 10.540 -15.418 1.00 64.94 90 ILE A N 1
ATOM 725 C CA . ILE A 1 90 ? 9.857 11.503 -15.745 1.00 64.94 90 ILE A CA 1
ATOM 726 C C . ILE A 1 90 ? 10.634 11.006 -16.970 1.00 64.94 90 ILE A C 1
ATOM 728 O O . ILE A 1 90 ? 10.714 11.695 -17.979 1.00 64.94 90 ILE A O 1
ATOM 732 N N . LEU A 1 91 ? 11.184 9.796 -16.936 1.00 63.50 91 LEU A N 1
ATOM 733 C CA . LEU A 1 91 ? 12.035 9.284 -18.010 1.00 63.50 91 LEU A CA 1
ATOM 734 C C . LEU A 1 91 ? 11.312 9.189 -19.356 1.00 63.50 91 LEU A C 1
ATOM 736 O O . LEU A 1 91 ? 11.943 9.418 -20.382 1.00 63.50 91 LEU A O 1
ATOM 740 N N . GLN A 1 92 ? 10.013 8.885 -19.372 1.00 63.16 92 GLN A N 1
ATOM 741 C CA . GLN A 1 92 ? 9.197 8.885 -20.587 1.00 63.16 92 GLN A CA 1
ATOM 742 C C . GLN A 1 92 ? 8.990 10.303 -21.128 1.00 63.16 92 GLN A C 1
ATOM 744 O O . GLN A 1 92 ? 9.260 10.539 -22.305 1.00 63.16 92 GLN A O 1
ATOM 749 N N . ASN A 1 93 ? 8.618 11.261 -20.273 1.00 59.72 93 ASN A N 1
ATOM 750 C CA . ASN A 1 93 ? 8.476 12.668 -20.663 1.00 59.72 93 ASN A CA 1
ATOM 751 C C . ASN A 1 93 ? 9.815 13.298 -21.099 1.00 59.72 93 ASN A C 1
ATOM 753 O O . ASN A 1 93 ? 9.851 14.159 -21.976 1.00 59.72 93 ASN A O 1
ATOM 757 N N . PHE A 1 94 ? 10.933 12.832 -20.539 1.00 63.06 94 PHE A N 1
ATOM 758 C CA . PHE A 1 94 ? 12.282 13.328 -20.816 1.00 63.06 94 PHE A CA 1
ATOM 759 C C . PHE A 1 94 ? 13.079 12.461 -21.806 1.00 63.06 94 PHE A C 1
ATOM 761 O O . PHE A 1 94 ? 14.229 12.787 -22.109 1.00 63.06 94 PHE A O 1
ATOM 768 N N . ARG A 1 95 ? 12.491 11.400 -22.385 1.00 53.91 95 ARG A N 1
ATOM 769 C CA . ARG A 1 95 ? 13.167 10.503 -23.350 1.00 53.91 95 ARG A CA 1
ATOM 770 C C . ARG A 1 95 ? 13.627 11.232 -24.620 1.00 53.91 95 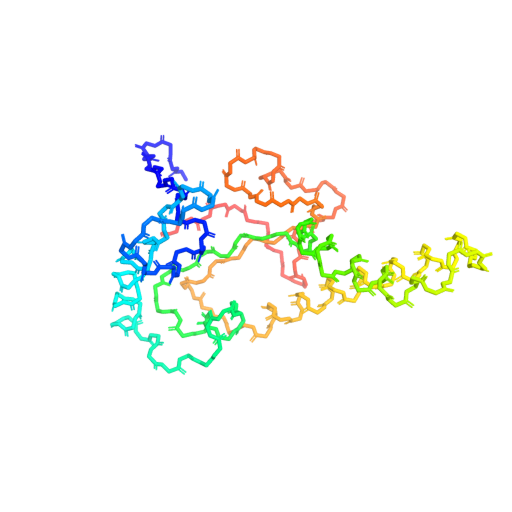ARG A C 1
ATOM 772 O O . ARG A 1 95 ? 14.549 10.774 -25.285 1.00 53.91 95 ARG A O 1
ATOM 779 N N . TYR A 1 96 ? 13.047 12.398 -24.905 1.00 49.84 96 TYR A N 1
ATOM 780 C CA . TYR A 1 96 ? 13.452 13.309 -25.982 1.00 49.84 96 TYR A CA 1
ATOM 781 C C . TYR A 1 96 ? 14.580 14.297 -25.604 1.00 49.84 96 TYR A C 1
ATOM 783 O O . TYR A 1 96 ? 15.092 14.992 -26.476 1.00 49.84 96 TYR A O 1
ATOM 791 N N . PHE A 1 97 ? 14.992 14.372 -24.334 1.00 51.84 97 PHE A N 1
ATOM 792 C CA . PHE A 1 97 ? 15.738 15.514 -23.776 1.00 51.84 97 PHE A CA 1
ATOM 793 C C . PHE A 1 97 ? 17.106 15.181 -23.149 1.00 51.84 97 PHE A C 1
ATOM 795 O O . PHE A 1 97 ? 17.793 16.081 -22.661 1.00 51.84 97 PHE A O 1
ATOM 802 N N . PHE A 1 98 ? 17.548 13.920 -23.191 1.00 54.25 98 PHE A N 1
ATOM 803 C CA . PHE A 1 98 ? 18.755 13.447 -22.490 1.00 54.25 98 PHE A CA 1
ATOM 804 C C . PHE A 1 98 ? 20.081 14.122 -22.886 1.00 54.25 98 PHE A C 1
ATOM 806 O O . PHE A 1 98 ? 21.043 14.036 -22.129 1.00 54.25 98 PHE A O 1
ATOM 813 N N . ASN A 1 99 ? 20.132 14.845 -24.008 1.00 55.00 99 ASN A N 1
ATOM 814 C CA . ASN A 1 99 ? 21.335 15.565 -24.442 1.00 55.00 99 ASN A CA 1
ATOM 815 C C . ASN A 1 99 ? 21.346 17.067 -24.091 1.00 55.00 99 ASN A C 1
ATOM 817 O O . ASN A 1 99 ? 22.323 17.739 -24.412 1.00 55.00 99 ASN A O 1
ATOM 821 N N . VAL A 1 100 ? 20.289 17.621 -23.474 1.00 56.69 100 VAL A N 1
ATOM 822 C CA . VAL A 1 100 ? 20.105 19.091 -23.374 1.00 56.69 100 VAL A CA 1
ATOM 823 C C . VAL A 1 100 ? 19.862 19.591 -21.942 1.00 56.69 100 VAL A C 1
ATOM 825 O O . VAL A 1 100 ? 20.034 20.776 -21.660 1.00 56.69 100 VAL A O 1
ATOM 828 N N . VAL A 1 101 ? 19.483 18.720 -21.003 1.00 63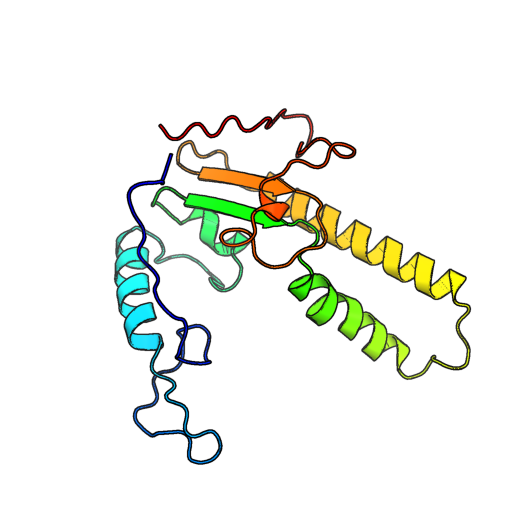.59 101 VAL A N 1
ATOM 829 C CA . VAL A 1 101 ? 19.037 19.148 -19.667 1.00 63.59 101 VAL A CA 1
ATOM 830 C C . VAL A 1 101 ? 20.180 19.122 -18.651 1.00 63.59 101 VAL A C 1
ATOM 832 O O . VAL A 1 101 ? 20.847 18.110 -18.456 1.00 63.59 101 VAL A O 1
ATOM 835 N N . ASN A 1 102 ? 20.386 20.243 -17.957 1.00 72.00 102 ASN A N 1
ATOM 836 C CA . ASN A 1 102 ? 21.348 20.345 -16.860 1.00 72.00 102 ASN A CA 1
ATOM 837 C C . ASN A 1 102 ? 20.923 19.445 -15.681 1.00 72.00 102 ASN A C 1
ATOM 839 O O . ASN A 1 102 ? 19.770 19.491 -15.250 1.00 72.00 102 ASN A O 1
ATOM 843 N N . PHE A 1 103 ? 21.869 18.697 -15.103 1.00 76.75 103 PHE A N 1
ATOM 844 C CA . PHE A 1 103 ? 21.660 17.860 -13.913 1.00 76.75 103 PHE A CA 1
ATOM 845 C C . PHE A 1 103 ? 20.938 18.593 -12.770 1.00 76.75 103 PHE A C 1
ATOM 847 O O . PHE A 1 103 ? 20.072 18.023 -12.113 1.00 76.75 103 PHE A O 1
ATOM 854 N N . ARG A 1 104 ? 21.241 19.879 -12.558 1.00 80.38 104 ARG A N 1
ATOM 855 C CA . ARG A 1 104 ? 20.595 20.708 -11.532 1.00 80.38 104 ARG A CA 1
ATOM 856 C C . ARG A 1 104 ? 19.097 20.880 -11.783 1.00 80.38 104 ARG A C 1
ATOM 858 O O . ARG A 1 104 ? 18.324 20.862 -10.833 1.00 80.38 104 ARG A O 1
ATOM 865 N N . PHE A 1 105 ? 18.692 21.039 -13.042 1.00 80.19 105 PHE A N 1
ATOM 866 C CA . PHE A 1 105 ? 17.284 21.165 -13.409 1.00 80.19 105 PHE A CA 1
ATOM 867 C C . PHE A 1 105 ? 16.545 19.844 -13.190 1.00 80.19 105 PHE A C 1
ATOM 869 O O . PHE A 1 105 ? 15.506 19.836 -12.540 1.00 80.19 105 PHE A O 1
ATOM 876 N N . PHE A 1 106 ? 17.123 18.729 -13.648 1.00 77.19 106 PHE A N 1
ATOM 877 C CA . PHE A 1 106 ? 16.565 17.398 -13.402 1.00 77.19 106 PHE A CA 1
ATOM 878 C C . PHE A 1 106 ? 16.393 17.123 -11.902 1.00 77.19 106 PHE A C 1
ATOM 880 O O . PHE A 1 106 ? 15.321 16.708 -11.471 1.00 77.19 106 PHE A O 1
ATOM 887 N N . LEU A 1 107 ? 17.421 17.418 -11.101 1.00 80.50 107 LEU A N 1
ATOM 888 C CA . LEU A 1 107 ? 17.374 17.234 -9.654 1.00 80.50 107 LEU A CA 1
ATOM 889 C C . LEU A 1 107 ? 16.264 18.074 -9.008 1.00 80.50 107 LEU A C 1
ATOM 891 O O . LEU A 1 107 ? 15.541 17.560 -8.164 1.00 80.50 107 LEU A O 1
ATOM 895 N N . ASN A 1 108 ? 16.091 19.333 -9.419 1.00 85.19 108 ASN A N 1
ATOM 896 C CA . ASN A 1 108 ? 15.018 20.180 -8.895 1.00 85.19 108 ASN A CA 1
ATOM 897 C C . ASN A 1 108 ? 13.625 19.623 -9.234 1.00 85.19 108 ASN A C 1
ATOM 899 O O . ASN A 1 108 ? 12.768 19.583 -8.358 1.00 85.19 108 ASN A O 1
ATOM 903 N N . VAL A 1 109 ? 13.409 19.166 -10.474 1.00 81.62 109 VAL A N 1
ATOM 904 C CA . VAL A 1 109 ? 12.129 18.567 -10.896 1.00 81.62 109 VAL A CA 1
ATOM 905 C C . VAL A 1 109 ? 11.847 17.280 -10.124 1.00 81.62 109 VAL A C 1
ATOM 907 O O . VAL A 1 109 ? 10.734 17.076 -9.652 1.00 81.62 109 VAL A O 1
ATOM 910 N N . PHE A 1 110 ? 12.857 16.426 -9.959 1.00 82.06 110 PHE A N 1
ATOM 911 C CA . PHE A 1 110 ? 12.729 15.181 -9.209 1.00 82.06 110 PHE A CA 1
ATOM 912 C C . PHE A 1 110 ? 12.395 15.423 -7.732 1.00 82.06 110 PHE A C 1
ATOM 914 O O . PHE A 1 110 ? 11.488 14.790 -7.198 1.00 82.06 110 PHE A O 1
ATOM 921 N N . LEU A 1 111 ? 13.095 16.360 -7.081 1.00 84.44 111 LEU A N 1
ATOM 922 C CA . LEU A 1 111 ? 12.831 16.725 -5.687 1.00 84.44 111 LEU A CA 1
ATOM 923 C C . LEU A 1 111 ? 11.431 17.315 -5.508 1.00 84.44 111 LEU A C 1
ATOM 925 O O . LEU A 1 111 ? 10.747 16.955 -4.555 1.00 84.44 111 LEU A O 1
ATOM 929 N N . TRP A 1 112 ? 11.001 18.180 -6.430 1.00 84.75 112 TRP A N 1
ATOM 930 C CA . TRP A 1 112 ? 9.645 18.719 -6.426 1.00 84.75 112 TRP A CA 1
ATOM 931 C C . TRP A 1 112 ? 8.602 17.602 -6.554 1.00 84.75 112 TRP A C 1
ATOM 933 O O . TRP A 1 112 ? 7.732 17.495 -5.701 1.00 84.75 112 TRP A O 1
ATOM 943 N N . LEU A 1 113 ? 8.741 16.698 -7.529 1.00 84.19 113 LEU A N 1
ATOM 944 C CA . LEU A 1 113 ? 7.772 15.618 -7.740 1.00 84.19 113 LEU A CA 1
ATOM 945 C C . LEU A 1 113 ? 7.652 14.679 -6.529 1.00 84.19 113 LEU A C 1
ATOM 947 O O . LEU A 1 113 ? 6.554 14.258 -6.175 1.00 84.19 113 LEU A O 1
ATOM 951 N N . ILE A 1 114 ? 8.775 14.343 -5.888 1.00 83.81 114 ILE A N 1
ATOM 952 C CA . ILE A 1 114 ? 8.769 13.526 -4.668 1.00 83.81 114 ILE A CA 1
ATOM 953 C C . ILE A 1 114 ? 8.074 14.255 -3.513 1.00 83.81 114 ILE A C 1
ATOM 955 O O . ILE A 1 114 ? 7.372 13.612 -2.734 1.00 83.81 114 ILE A O 1
ATOM 959 N N . SER A 1 115 ? 8.248 15.575 -3.409 1.00 85.69 115 SER A N 1
ATOM 960 C CA . SER A 1 115 ? 7.550 16.396 -2.415 1.00 85.69 115 SER A CA 1
ATOM 961 C C . SER A 1 115 ? 6.038 16.372 -2.638 1.00 85.69 115 SER A C 1
ATOM 963 O O . SER A 1 115 ? 5.302 16.063 -1.708 1.00 85.69 115 SER A O 1
ATOM 965 N N . GLU A 1 116 ? 5.583 16.609 -3.871 1.00 87.31 116 GLU A N 1
ATOM 966 C CA . GLU A 1 116 ? 4.154 16.587 -4.229 1.00 87.31 116 GLU A CA 1
ATOM 967 C C . GLU A 1 116 ? 3.528 15.210 -3.979 1.00 87.31 116 GLU A C 1
ATOM 969 O O . GLU A 1 116 ? 2.418 15.100 -3.458 1.00 87.31 116 GLU A O 1
ATOM 974 N N . PHE A 1 117 ? 4.255 14.136 -4.309 1.00 85.69 117 PHE A N 1
ATOM 975 C CA . PHE A 1 117 ? 3.809 12.771 -4.035 1.00 85.69 117 PHE A CA 1
ATOM 976 C C . PHE A 1 117 ? 3.597 12.537 -2.536 1.00 85.69 117 PHE A C 1
ATOM 978 O O . PHE A 1 117 ? 2.571 11.987 -2.136 1.00 85.69 117 PHE A O 1
ATOM 985 N N . GLN A 1 118 ? 4.549 12.968 -1.703 1.00 84.56 118 GLN A N 1
ATOM 986 C CA . GLN A 1 118 ? 4.426 12.842 -0.254 1.00 84.56 118 GLN A CA 1
ATOM 987 C C . GLN A 1 118 ? 3.256 13.666 0.287 1.00 84.56 118 GLN A C 1
ATOM 989 O O . GLN A 1 118 ? 2.518 13.172 1.136 1.00 84.56 118 GLN A O 1
ATOM 994 N N . GLU A 1 119 ? 3.094 14.904 -0.174 1.00 85.75 119 GLU A N 1
ATOM 995 C CA . GLU A 1 119 ? 2.013 15.790 0.259 1.00 85.75 119 GLU A CA 1
ATOM 996 C C . GLU A 1 119 ? 0.649 15.178 -0.066 1.00 85.75 119 GLU A C 1
ATOM 998 O O . GLU A 1 119 ? -0.142 14.947 0.846 1.00 85.75 119 GLU A O 1
ATOM 1003 N N . THR A 1 120 ? 0.454 14.739 -1.313 1.00 86.50 120 THR A N 1
ATOM 1004 C CA . THR A 1 120 ? -0.773 14.056 -1.758 1.00 86.50 120 THR A CA 1
ATOM 1005 C C . THR A 1 120 ? -1.059 12.800 -0.926 1.00 86.50 120 THR A C 1
ATOM 1007 O O . THR A 1 120 ? -2.199 12.540 -0.534 1.00 86.50 120 THR A O 1
ATOM 1010 N N . PHE A 1 121 ? -0.027 12.003 -0.624 1.00 85.69 121 PHE A N 1
ATOM 1011 C CA . PHE A 1 121 ? -0.160 10.810 0.215 1.00 85.69 121 PHE A CA 1
ATOM 1012 C C . PHE A 1 121 ? -0.635 11.164 1.632 1.00 85.69 121 PHE A C 1
ATOM 1014 O O . PHE A 1 121 ? -1.509 10.496 2.184 1.00 85.69 121 PHE A O 1
ATOM 1021 N N . ILE A 1 122 ? -0.068 12.215 2.231 1.00 84.06 122 ILE A N 1
ATOM 1022 C CA . ILE A 1 122 ? -0.435 12.675 3.573 1.00 84.06 122 ILE A CA 1
ATOM 1023 C C . ILE A 1 122 ? -1.860 13.232 3.587 1.00 84.06 122 ILE A C 1
ATOM 1025 O O . ILE A 1 122 ? -2.616 12.882 4.490 1.00 84.06 122 ILE A O 1
ATOM 1029 N N . GLU A 1 123 ? -2.230 14.058 2.610 1.00 83.75 123 GLU A N 1
ATOM 1030 C CA . GLU A 1 123 ? -3.581 14.619 2.473 1.00 83.75 123 GLU A CA 1
ATOM 1031 C C . GLU A 1 123 ? -4.631 13.512 2.356 1.00 83.75 123 GLU A C 1
ATOM 1033 O O . GLU A 1 123 ? -5.575 13.470 3.141 1.00 83.75 123 GLU A O 1
ATOM 1038 N N . THR A 1 124 ? -4.383 12.518 1.497 1.00 84.31 124 THR A N 1
ATOM 1039 C CA . THR A 1 124 ? -5.273 11.356 1.328 1.00 84.31 124 THR A CA 1
ATOM 1040 C C . THR A 1 124 ? -5.519 10.613 2.648 1.00 84.31 124 THR A C 1
ATOM 1042 O O . THR A 1 124 ? -6.606 10.091 2.886 1.00 84.31 124 THR A O 1
ATOM 1045 N N . LEU A 1 125 ? -4.517 10.549 3.530 1.00 83.19 125 LEU A N 1
ATOM 1046 C CA . LEU A 1 125 ? -4.657 9.928 4.850 1.00 83.19 125 LEU A CA 1
ATOM 1047 C C . LEU A 1 125 ? -5.353 10.830 5.873 1.00 83.19 125 LEU A C 1
ATOM 1049 O O . LEU A 1 125 ? -5.955 10.318 6.816 1.00 83.19 125 LEU A O 1
ATOM 1053 N N . GLN A 1 126 ? -5.241 12.150 5.728 1.00 81.44 126 GLN A N 1
ATOM 1054 C CA . GLN A 1 126 ? -5.929 13.120 6.581 1.00 81.44 126 GLN A CA 1
ATOM 1055 C C . GLN A 1 126 ? -7.428 13.189 6.282 1.00 81.44 126 GLN A C 1
ATOM 1057 O O . GLN A 1 126 ? -8.200 13.443 7.206 1.00 81.44 126 GLN A O 1
ATOM 1062 N N . ASP A 1 127 ? -7.819 12.896 5.043 1.00 82.44 127 ASP A N 1
ATOM 1063 C CA . ASP A 1 127 ? -9.215 12.808 4.602 1.00 82.44 127 ASP A CA 1
ATOM 1064 C C . ASP A 1 127 ? -9.940 11.554 5.119 1.00 82.44 127 ASP A C 1
ATOM 1066 O O . ASP A 1 127 ? -11.155 11.423 4.970 1.00 82.44 127 ASP A O 1
ATOM 1070 N N . LEU A 1 128 ? -9.222 10.617 5.748 1.00 79.25 128 LEU A N 1
ATOM 1071 C CA . LEU A 1 128 ? -9.839 9.442 6.351 1.00 79.25 128 LEU A CA 1
ATOM 1072 C C . LEU A 1 128 ? -10.577 9.806 7.639 1.00 79.25 128 LEU A C 1
ATOM 1074 O O . LEU A 1 128 ? -10.002 10.373 8.573 1.00 79.25 128 LEU A O 1
ATOM 1078 N N . ASP A 1 129 ? -11.830 9.359 7.733 1.00 78.81 129 ASP A N 1
ATOM 1079 C CA . ASP A 1 129 ? -12.612 9.490 8.955 1.00 78.81 129 ASP A CA 1
ATOM 1080 C C . ASP A 1 129 ? -11.905 8.815 10.135 1.00 78.81 129 ASP A C 1
ATOM 1082 O O . ASP A 1 129 ? -11.284 7.749 10.019 1.00 78.81 129 ASP A O 1
ATOM 1086 N N . TYR A 1 130 ? -12.023 9.419 11.315 1.00 80.69 130 TYR A N 1
ATOM 1087 C CA . TYR A 1 130 ? -11.533 8.780 12.527 1.00 80.69 130 TYR A CA 1
ATOM 1088 C C . TYR A 1 130 ? -12.337 7.504 12.806 1.00 80.69 130 TYR A C 1
ATOM 1090 O O . TYR A 1 130 ? -13.559 7.544 12.933 1.00 80.69 130 TYR A O 1
ATOM 1098 N N . SER A 1 131 ? -11.640 6.382 12.979 1.00 80.69 131 SER A N 1
ATOM 1099 C CA . SER A 1 131 ? -12.235 5.110 13.385 1.00 80.69 131 SER A CA 1
ATOM 1100 C C . SER A 1 131 ? -11.392 4.467 14.488 1.00 80.69 131 SER A C 1
ATOM 1102 O O . SER A 1 131 ? -10.180 4.324 14.313 1.00 80.69 131 SER A O 1
ATOM 1104 N N . PRO A 1 132 ? -11.993 4.030 15.612 1.00 80.25 132 PRO A N 1
ATOM 1105 C CA . PRO A 1 132 ? -11.266 3.324 16.669 1.00 80.25 132 PRO A CA 1
ATOM 1106 C C . PRO A 1 132 ? -10.764 1.943 16.218 1.00 80.25 132 PRO A C 1
ATOM 1108 O O . PRO A 1 132 ? -9.882 1.374 16.853 1.00 80.25 132 PRO A O 1
ATOM 1111 N N . SER A 1 133 ? -11.303 1.412 15.117 1.00 83.31 133 SER A N 1
ATOM 1112 C CA . SER A 1 133 ? -10.891 0.145 14.507 1.00 83.31 133 SER A CA 1
ATOM 1113 C C . SER A 1 133 ? -9.841 0.332 13.406 1.00 83.31 133 SER A C 1
ATOM 1115 O O . SER A 1 133 ? -9.474 -0.642 12.752 1.00 83.31 133 SER A O 1
ATOM 1117 N N . ARG A 1 134 ? -9.345 1.561 13.191 1.00 84.56 134 ARG A N 1
ATOM 1118 C CA . ARG A 1 134 ? -8.335 1.874 12.175 1.00 84.56 134 ARG A CA 1
ATOM 1119 C C . ARG A 1 134 ? -7.056 2.402 12.819 1.00 84.56 134 ARG A C 1
ATOM 1121 O O . ARG A 1 134 ? -7.039 3.471 13.424 1.00 84.56 134 ARG A O 1
ATOM 1128 N N . GLY A 1 135 ? -5.973 1.649 12.660 1.00 81.69 135 GLY A N 1
ATOM 1129 C CA . GLY A 1 135 ? -4.620 2.060 13.029 1.00 81.69 135 GLY A CA 1
ATOM 1130 C C . GLY A 1 135 ? -3.806 2.491 11.810 1.00 81.69 135 GLY A C 1
ATOM 1131 O O . GLY A 1 135 ? -4.029 2.005 10.702 1.00 81.69 135 GLY A O 1
ATOM 1132 N N . LEU A 1 136 ? -2.842 3.388 12.018 1.00 80.50 136 LEU A N 1
ATOM 1133 C CA . LEU A 1 136 ? -1.955 3.888 10.970 1.00 80.50 136 LEU A CA 1
ATOM 1134 C C . LEU A 1 136 ? -0.519 3.994 11.490 1.00 80.50 136 LEU A C 1
ATOM 1136 O O . LEU A 1 136 ? -0.271 4.584 12.542 1.00 80.50 136 LEU A O 1
ATOM 1140 N N . PHE A 1 137 ? 0.430 3.477 10.716 1.00 79.56 137 PHE A N 1
ATOM 1141 C CA . PHE A 1 137 ? 1.854 3.746 10.869 1.00 79.56 137 PHE A CA 1
ATOM 1142 C C . PHE A 1 137 ? 2.446 4.112 9.518 1.00 79.56 137 PHE A C 1
ATOM 1144 O O . PHE A 1 137 ? 2.607 3.262 8.645 1.00 79.56 137 PHE A O 1
ATOM 1151 N N . VAL A 1 138 ? 2.785 5.390 9.378 1.00 77.94 138 VAL A N 1
ATOM 1152 C CA . VAL A 1 138 ? 3.431 5.938 8.189 1.00 77.94 138 VAL A CA 1
ATOM 1153 C C . VAL A 1 138 ? 4.763 6.540 8.580 1.00 77.94 138 VAL A C 1
ATOM 1155 O O . VAL A 1 138 ? 4.870 7.241 9.588 1.00 77.94 138 VAL A O 1
ATOM 1158 N N . HIS A 1 139 ? 5.780 6.284 7.769 1.00 77.12 139 HIS A N 1
ATOM 1159 C CA . HIS A 1 139 ? 7.102 6.872 7.940 1.00 77.12 139 HIS A CA 1
ATOM 1160 C C . HIS A 1 139 ? 7.700 7.294 6.599 1.00 77.12 139 HIS A C 1
ATOM 1162 O O . HIS A 1 139 ? 7.211 6.945 5.533 1.00 77.12 139 HIS A O 1
ATOM 1168 N N . THR A 1 140 ? 8.801 8.037 6.655 1.00 80.00 140 THR A N 1
ATOM 1169 C CA . THR A 1 140 ? 9.409 8.700 5.493 1.00 80.00 140 THR A CA 1
ATOM 1170 C C . THR A 1 140 ? 10.663 7.976 4.986 1.00 80.00 140 THR A C 1
ATOM 1172 O O . THR A 1 140 ? 11.633 8.618 4.585 1.00 80.00 140 THR A O 1
ATOM 1175 N N . CYS A 1 141 ? 10.718 6.645 5.070 1.00 78.38 141 CYS A N 1
ATOM 1176 C CA . CYS A 1 141 ? 11.923 5.899 4.674 1.00 78.38 141 CYS A CA 1
ATOM 1177 C C . CYS A 1 141 ? 11.795 5.435 3.226 1.00 78.38 141 CYS A C 1
ATOM 1179 O O . CYS A 1 141 ? 10.824 4.770 2.901 1.00 78.38 141 CYS A O 1
ATOM 1181 N N . TYR A 1 142 ? 12.790 5.687 2.378 1.00 82.62 142 TYR A N 1
ATOM 1182 C CA . TYR A 1 142 ? 12.781 5.172 1.007 1.00 82.62 142 TYR A CA 1
ATOM 1183 C C . TYR A 1 142 ? 12.970 3.643 0.978 1.00 82.62 142 TYR A C 1
ATOM 1185 O O . TYR A 1 142 ? 14.099 3.150 1.001 1.00 82.62 142 TYR A O 1
ATOM 1193 N N . LEU A 1 143 ? 11.871 2.889 1.017 1.00 81.81 143 LEU A N 1
ATOM 1194 C CA . LEU A 1 143 ? 11.845 1.441 1.251 1.00 81.81 143 LEU A CA 1
ATOM 1195 C C . LEU A 1 143 ? 10.549 0.847 0.689 1.00 81.81 143 LEU A C 1
ATOM 1197 O O . LEU A 1 143 ? 9.516 1.495 0.766 1.00 81.81 143 LEU A O 1
ATOM 1201 N N . HIS A 1 144 ? 10.608 -0.381 0.176 1.00 85.88 144 HIS A N 1
ATOM 1202 C CA . HIS A 1 144 ? 9.438 -1.154 -0.233 1.00 85.88 144 HIS A CA 1
ATOM 1203 C C . HIS A 1 144 ? 9.270 -2.381 0.670 1.00 85.88 144 HIS A C 1
ATOM 1205 O O . HIS A 1 144 ? 10.218 -3.153 0.845 1.00 85.88 144 HIS A O 1
ATOM 1211 N N . GLY A 1 145 ? 8.067 -2.553 1.229 1.00 79.12 145 GLY A N 1
ATOM 1212 C CA . GLY A 1 145 ? 7.707 -3.650 2.135 1.00 79.12 145 GLY A CA 1
ATOM 1213 C C . GLY A 1 145 ? 8.273 -3.520 3.561 1.00 79.12 145 GLY A C 1
ATOM 1214 O O . GLY A 1 145 ? 9.453 -3.257 3.765 1.00 79.12 145 GLY A O 1
ATOM 1215 N N . HIS A 1 146 ? 7.440 -3.763 4.581 1.00 72.56 146 HIS A N 1
ATOM 1216 C CA . HIS A 1 146 ? 7.775 -3.437 5.983 1.00 72.56 146 HIS A CA 1
ATOM 1217 C C . HIS A 1 146 ? 7.800 -4.642 6.930 1.00 72.56 146 HIS A C 1
ATOM 1219 O O . HIS A 1 146 ? 8.667 -4.746 7.801 1.00 72.56 146 HIS A O 1
ATOM 1225 N N . LEU A 1 147 ? 6.877 -5.589 6.751 1.00 72.94 147 LEU A N 1
ATOM 1226 C CA . LEU A 1 147 ? 6.627 -6.663 7.720 1.00 72.94 147 LEU A CA 1
ATOM 1227 C C . LEU A 1 147 ? 7.843 -7.576 7.955 1.00 72.94 147 LEU A C 1
ATOM 1229 O O . LEU A 1 147 ? 8.068 -8.028 9.076 1.00 72.94 147 LEU A O 1
ATOM 1233 N N . PHE A 1 148 ? 8.666 -7.797 6.929 1.00 68.12 148 PHE A N 1
ATOM 1234 C CA . PHE A 1 148 ? 9.807 -8.719 6.989 1.00 68.12 148 PHE A CA 1
ATOM 1235 C C . PHE A 1 148 ? 11.145 -8.036 7.306 1.00 68.12 148 PHE A C 1
ATOM 1237 O O . PHE A 1 148 ? 12.103 -8.698 7.714 1.00 68.12 148 PHE A O 1
ATOM 1244 N N . LEU A 1 149 ? 11.234 -6.711 7.148 1.00 65.25 149 LEU A N 1
ATOM 1245 C CA . LEU A 1 149 ? 12.482 -5.966 7.287 1.00 65.25 149 LEU A CA 1
ATOM 1246 C C . LEU A 1 149 ? 12.534 -5.251 8.637 1.00 65.25 149 LEU A C 1
ATOM 1248 O O . LEU A 1 149 ? 11.866 -4.245 8.857 1.00 65.25 149 LEU A O 1
ATOM 1252 N N . LYS A 1 150 ? 13.428 -5.697 9.532 1.00 60.59 150 LYS A N 1
ATOM 1253 C CA . LYS A 1 150 ? 13.680 -5.036 10.834 1.00 60.59 150 LYS A CA 1
ATOM 1254 C C . LYS A 1 150 ? 14.017 -3.541 10.714 1.00 60.59 150 LYS A C 1
ATOM 1256 O O . LYS A 1 150 ? 13.866 -2.810 11.688 1.00 60.59 150 LYS A O 1
ATOM 1261 N N . ALA A 1 151 ? 14.512 -3.099 9.556 1.00 60.16 151 ALA A N 1
ATOM 1262 C CA . ALA A 1 151 ? 14.861 -1.706 9.292 1.00 60.16 151 ALA A CA 1
ATOM 1263 C C . ALA A 1 151 ? 13.633 -0.782 9.202 1.00 60.16 151 ALA A C 1
ATOM 1265 O O . ALA A 1 151 ? 13.719 0.346 9.676 1.00 60.16 151 ALA A O 1
ATOM 1266 N N . GLY A 1 152 ? 12.496 -1.264 8.679 1.00 56.69 152 GLY A N 1
ATOM 1267 C CA . GLY A 1 152 ? 11.262 -0.474 8.537 1.00 56.69 152 GLY A CA 1
ATOM 1268 C C . GLY A 1 152 ? 10.555 -0.179 9.865 1.00 56.69 152 GLY A C 1
ATOM 1269 O O . GLY A 1 152 ? 9.788 0.768 9.969 1.00 56.69 152 GLY A O 1
ATOM 1270 N N . TRP A 1 153 ? 10.868 -0.944 10.915 1.00 65.00 153 TRP A N 1
ATOM 1271 C CA . TRP A 1 153 ? 10.297 -0.770 12.257 1.00 65.00 153 TRP A CA 1
ATOM 1272 C C . TRP A 1 153 ? 11.074 0.212 13.144 1.00 65.00 153 TRP A C 1
ATOM 1274 O O . TRP A 1 153 ? 10.655 0.497 14.266 1.00 65.00 153 TRP A O 1
ATOM 1284 N N . LYS A 1 154 ? 12.230 0.714 12.691 1.00 56.22 154 LYS A N 1
ATOM 1285 C CA . LYS A 1 154 ? 13.008 1.708 13.440 1.00 56.22 154 LYS A CA 1
ATOM 1286 C C . LYS A 1 154 ? 12.580 3.111 13.016 1.00 56.22 154 LYS A C 1
ATOM 1288 O O . LYS A 1 154 ? 12.736 3.471 11.856 1.00 56.22 154 LYS A O 1
ATOM 1293 N N . CYS A 1 155 ? 12.094 3.913 13.966 1.00 50.12 155 CYS A N 1
ATOM 1294 C CA . CYS A 1 155 ? 11.785 5.326 13.738 1.00 50.12 155 CYS A CA 1
ATOM 1295 C C . CYS A 1 155 ? 12.994 6.072 13.153 1.00 50.12 155 CYS A C 1
ATOM 1297 O O . CYS A 1 155 ? 14.127 5.889 13.619 1.00 50.12 155 CYS A O 1
ATOM 1299 N N . SER A 1 156 ? 12.748 6.961 12.186 1.00 44.19 156 SER A N 1
ATOM 1300 C CA . SER A 1 156 ? 13.756 7.937 11.778 1.00 44.19 156 SER A CA 1
ATOM 1301 C C . SER A 1 156 ? 14.036 8.873 12.956 1.00 44.19 156 SER A C 1
ATOM 1303 O O . SER A 1 156 ? 13.122 9.451 13.534 1.00 44.19 156 SER A O 1
ATOM 1305 N N . ARG A 1 157 ? 15.310 9.027 13.340 1.00 39.75 157 ARG A N 1
ATOM 1306 C CA . ARG A 1 157 ? 15.721 9.962 14.410 1.00 39.75 157 ARG A CA 1
ATOM 1307 C C . ARG A 1 157 ? 15.682 11.432 13.976 1.00 39.75 157 ARG A C 1
ATOM 1309 O O . ARG A 1 157 ? 15.898 12.303 14.809 1.00 39.75 157 ARG A O 1
ATOM 1316 N N . VAL A 1 158 ? 15.479 11.691 12.683 1.00 39.84 158 VAL A N 1
ATOM 1317 C CA . VAL A 1 158 ? 15.588 13.023 12.064 1.00 39.84 158 VAL A CA 1
ATOM 1318 C C . VAL A 1 158 ? 14.213 13.598 11.731 1.00 39.84 158 VAL A C 1
ATOM 1320 O O . VAL A 1 158 ? 13.998 14.797 11.866 1.00 39.84 158 VAL A O 1
ATOM 1323 N N . VAL A 1 159 ? 13.271 12.741 11.342 1.00 39.50 159 VAL A N 1
ATOM 1324 C CA . VAL A 1 159 ? 11.899 13.112 10.992 1.00 39.50 159 VAL A CA 1
ATOM 1325 C C . VAL A 1 159 ? 11.024 12.351 11.973 1.00 39.50 159 VAL A C 1
ATOM 1327 O O . VAL A 1 159 ? 10.876 11.139 11.845 1.00 39.50 159 VAL A O 1
ATOM 1330 N N . ASN A 1 160 ? 10.548 13.017 13.028 1.00 43.69 160 ASN A N 1
ATOM 1331 C CA . ASN A 1 160 ? 9.576 12.411 13.938 1.00 43.69 160 ASN A CA 1
ATOM 1332 C C . ASN A 1 160 ? 8.460 11.772 13.091 1.00 43.69 160 ASN A C 1
ATOM 1334 O O . ASN A 1 160 ? 7.986 12.417 12.159 1.00 43.69 160 ASN A O 1
ATOM 1338 N N . ASN A 1 161 ? 8.057 10.532 13.392 1.00 47.06 161 ASN A N 1
ATOM 1339 C CA . ASN A 1 161 ? 6.962 9.829 12.704 1.00 47.06 161 ASN A CA 1
ATOM 1340 C C . ASN A 1 161 ? 5.611 10.501 13.037 1.00 47.06 161 ASN A C 1
ATOM 1342 O O . ASN A 1 161 ? 4.795 9.967 13.782 1.00 47.06 161 ASN A O 1
ATOM 1346 N N . VAL A 1 162 ? 5.428 11.736 12.583 1.00 41.88 162 VAL A N 1
ATOM 1347 C CA . VAL A 1 162 ? 4.345 12.639 12.957 1.00 41.88 162 VAL A CA 1
ATOM 1348 C C . VAL A 1 162 ? 3.651 13.053 11.668 1.00 41.88 162 VAL A C 1
ATOM 1350 O O . VAL A 1 162 ? 4.182 13.833 10.883 1.00 41.88 162 VAL A O 1
ATOM 1353 N N . LEU A 1 163 ? 2.460 12.499 11.452 1.00 40.72 163 LEU A N 1
ATOM 1354 C CA . LEU A 1 163 ? 1.500 13.016 10.485 1.00 40.72 163 LEU A CA 1
ATOM 1355 C C . LEU A 1 163 ? 0.754 14.184 11.143 1.00 40.72 163 LEU A C 1
ATOM 1357 O O . LEU A 1 163 ? -0.128 13.975 11.978 1.00 40.72 163 LEU A O 1
ATOM 1361 N N . GLY A 1 164 ? 1.127 15.414 10.779 1.00 37.44 164 GLY A N 1
ATOM 1362 C CA . GLY A 1 164 ? 0.466 16.643 11.238 1.00 37.44 164 GLY A CA 1
ATOM 1363 C C . GLY A 1 164 ? 0.562 16.869 12.752 1.00 37.44 164 GLY A C 1
ATOM 1364 O O . GLY A 1 164 ? 1.256 16.154 13.457 1.00 37.44 164 GLY A O 1
ATOM 1365 N N . ASN A 1 165 ? -0.147 17.863 13.290 1.00 33.53 165 ASN A N 1
ATOM 1366 C CA . ASN A 1 165 ? -0.159 18.234 14.722 1.00 33.53 165 ASN A CA 1
ATOM 1367 C C . ASN A 1 165 ? -0.630 17.127 15.707 1.00 33.53 165 ASN A C 1
ATOM 1369 O O . ASN A 1 165 ? -0.980 17.416 16.852 1.00 33.53 165 ASN A O 1
ATOM 1373 N N . ARG A 1 166 ? -0.656 15.853 15.302 1.00 38.09 166 ARG A N 1
ATOM 1374 C CA . ARG A 1 166 ? -0.942 14.700 16.152 1.00 38.09 166 ARG A CA 1
ATOM 1375 C C . ARG A 1 166 ? 0.338 13.891 16.359 1.00 38.09 166 ARG A C 1
ATOM 1377 O O . ARG A 1 166 ? 0.875 13.273 15.444 1.00 38.09 166 ARG A O 1
ATOM 1384 N N . HIS A 1 167 ? 0.819 13.869 17.600 1.00 31.84 167 HIS A N 1
ATOM 1385 C CA . HIS A 1 167 ? 1.912 12.996 18.019 1.00 31.84 167 HIS A CA 1
ATOM 1386 C C . HIS A 1 167 ? 1.465 11.526 17.985 1.00 31.84 167 HIS A C 1
ATOM 1388 O O . HIS A 1 167 ? 1.060 10.977 19.006 1.00 31.84 167 HIS A O 1
ATOM 1394 N N . TYR A 1 168 ? 1.597 10.848 16.846 1.00 37.06 168 TYR A N 1
ATOM 1395 C CA . TYR A 1 168 ? 1.548 9.385 16.804 1.00 37.06 168 TYR A CA 1
ATOM 1396 C C . TYR A 1 168 ? 2.932 8.818 17.121 1.00 37.06 168 TYR A C 1
ATOM 1398 O O . TYR A 1 168 ? 3.583 8.162 16.314 1.00 37.06 168 TYR A O 1
ATOM 1406 N N . CYS A 1 169 ? 3.392 9.053 18.352 1.00 30.58 169 CYS A N 1
ATOM 1407 C CA . CYS A 1 169 ? 4.434 8.209 18.918 1.00 30.58 169 CYS A CA 1
ATOM 1408 C C . CYS A 1 169 ? 3.761 6.877 19.258 1.00 30.58 169 CYS A C 1
ATOM 1410 O O . CYS A 1 169 ? 3.285 6.672 20.375 1.00 30.58 169 CYS A O 1
ATOM 1412 N N . GLY A 1 170 ? 3.624 6.014 18.250 1.00 32.19 170 GLY A N 1
ATOM 1413 C CA . GLY A 1 170 ? 3.066 4.683 18.399 1.00 32.19 170 GLY A CA 1
ATOM 1414 C C . GLY A 1 170 ? 3.928 3.866 19.354 1.00 32.19 170 GLY A C 1
ATOM 1415 O O . GLY A 1 170 ? 4.804 3.115 18.936 1.00 32.19 170 GLY A O 1
ATOM 1416 N N . LYS A 1 171 ? 3.644 3.953 20.658 1.00 28.17 171 LYS A N 1
ATOM 1417 C CA . LYS A 1 171 ? 3.607 2.724 21.440 1.00 28.17 171 LYS A CA 1
ATOM 1418 C C . LYS A 1 171 ? 2.573 1.859 20.741 1.00 28.17 171 LYS A C 1
ATOM 1420 O O . LYS A 1 171 ? 1.426 2.269 20.599 1.00 28.17 171 LYS A O 1
ATOM 1425 N N . LEU A 1 172 ? 3.033 0.712 20.262 1.00 32.75 172 LEU A N 1
ATO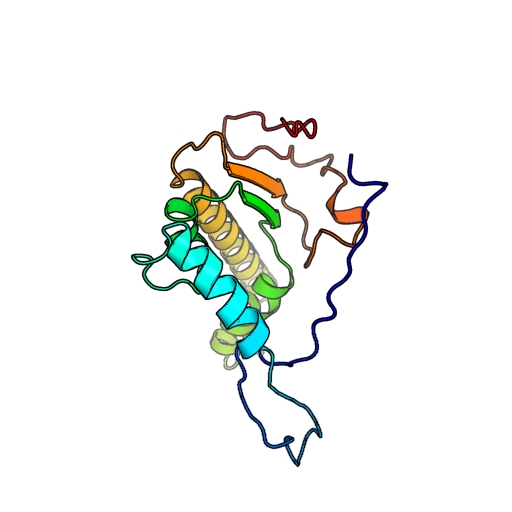M 1426 C CA . LEU A 1 172 ? 2.228 -0.392 19.771 1.00 32.75 172 LEU A CA 1
ATOM 1427 C C . LEU A 1 172 ? 1.166 -0.720 20.843 1.00 32.75 172 LEU A C 1
ATOM 1429 O O . LEU A 1 172 ? 1.421 -1.498 21.759 1.00 32.75 172 LEU A O 1
ATOM 1433 N N . PHE A 1 173 ? 0.014 -0.059 20.790 1.00 22.55 173 PHE A N 1
ATOM 1434 C CA . PHE A 1 173 ? -1.152 -0.386 21.596 1.00 22.55 173 PHE A CA 1
ATOM 1435 C C . PHE A 1 173 ? -2.097 -1.137 20.672 1.00 22.55 173 PHE A C 1
ATOM 1437 O O . PHE A 1 173 ? -2.826 -0.544 19.886 1.00 22.55 173 PHE A O 1
ATOM 1444 N N . PHE A 1 174 ? -2.009 -2.460 20.743 1.00 27.22 174 PHE A N 1
ATOM 1445 C CA . PHE A 1 174 ? -3.127 -3.318 20.392 1.00 27.22 174 PHE A CA 1
ATOM 1446 C C . PHE A 1 174 ? -4.018 -3.351 21.637 1.00 27.22 174 PHE A C 1
ATOM 1448 O O . PHE A 1 174 ? -3.534 -3.736 22.705 1.00 27.22 174 PHE A O 1
ATOM 1455 N N . VAL A 1 175 ? -5.252 -2.858 21.524 1.00 29.75 175 VAL A N 1
ATOM 1456 C CA . VAL A 1 175 ? -6.337 -3.252 22.437 1.00 29.75 175 VAL A CA 1
ATOM 1457 C C . VAL A 1 175 ? -6.889 -4.572 21.925 1.00 29.75 175 VAL A C 1
ATOM 1459 O O . VAL A 1 175 ? -7.029 -4.682 20.686 1.00 29.75 175 VAL A O 1
#

Foldseek 3Di:
DCVPDDDDDDDFQVPSLCDCDPDQDPVPSGHNRSVVVVVVVVVVQVVQFQVPFDPVVDCLRRVQRRNAQDEAQDELQAQCCCVVPVVVVVCVVCVVPVVPDDPVVVVVVSVVSSVVSSVVVLVSVVPHDDDPSYHYFYAHDNHHDAPPDPVSPDHDPVDQSDSPPDRPPDPPDDD

pLDDT: mean 71.11, std 16.12, range [22.55, 91.69]

Sequence (175 aa):
DLYNWRVFVLYCDGSSFWGDVEEVDPQTNLHYRGSRVFDAIMDELLAKGMSNADNCLFPNNLVNDVQTPLYLLESSFDSFQVNNFLVLNILQNFRYFFNVVNFRFFLNVFLWLISEFQETFIETLQDLDYSPSRGLFVHTCYLHGHLFLKAGWKCSRVVNNVLGNRHYCGKLFFV

Radius of gyration: 19.88 Å; chains: 1; bounding box: 42×45×48 Å